Protein AF-A0A444L6F1-F1 (afdb_monomer)

Organism: Methanosuratincola subterraneus (NCBI:txid2593994)

Secondary structure (DSSP, 8-state):
--HHHHHHHHHTSTT-S------TT--HHHHHHHH--SEEEE-TT-HHHHHHHHHTT--SEEEEPPPPSS--HHHHHHHHHHTS-----------

InterPro domains:
  IPR004821 Cytidyltransferase-like domain [PF01467] (1-78)
  IPR014729 Rossmann-like alpha/beta/alpha sandwich fold [G3DSA:3.40.50.620] (1-81)

Foldseek 3Di:
DDQVVVQVVVCPDPVHVHGDRADPPRPVLVVCVVVVDQEAEDEQPCPVVVVVCVVSPPPHHYHYDYDDDDDDPVNVVVVVVVPDDDDDDDPDDDD

Solvent-accessible surface area (backbone atoms only — not comparable to full-atom values): 6286 Å² total; per-residue (Å²): 133,62,69,65,64,52,37,53,58,54,33,70,37,90,93,39,92,74,59,79,81,77,58,82,89,68,49,56,66,60,50,46,69,74,65,61,60,64,64,47,80,37,59,67,86,44,63,70,56,56,54,50,43,49,74,76,62,56,80,51,51,78,44,77,39,75,78,74,80,94,73,49,73,69,55,54,52,49,54,57,61,71,67,54,77,93,72,90,74,83,83,80,76,85,130

Sequence (95 aa):
MNEEHRRELVEALKPVDRAVLGGVDFDTKAILKSLMPDIVALGYDQEDLAEVLRREGFRGEIVKLGKYGDISSSKIRALLNSAKPANTAPEAQPK

Nearest PDB structures (foldseek):
  1n1d-assembly1_A  TM=8.399E-01  e=5.280E-02  Bacillus subtilis
  2b7l-assembly2_D  TM=8.0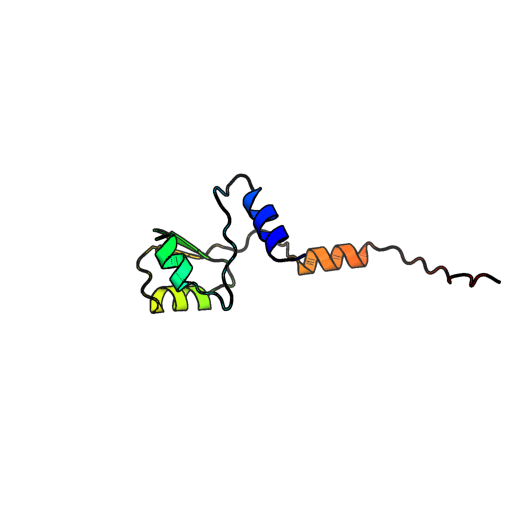88E-01  e=6.458E-02  Staphylococcus aureus
  5h93-assembly4_D  TM=5.656E-01  e=2.768E+00  Geobacter metallireducens GS-15
  6deo-assembly1_A  TM=2.961E-01  e=9.263E+00  Candida albicans SC5314

pLDDT: mean 84.92, std 13.33, range [49.12, 98.0]

Radius of gyration: 20.36 Å; Cα contacts (8 Å, |Δi|>4): 53; chains: 1; bounding box: 50×36×53 Å

Structure (mmCIF, N/CA/C/O backbone):
data_AF-A0A444L6F1-F1
#
_entry.id   AF-A0A444L6F1-F1
#
loop_
_atom_site.group_PDB
_atom_site.id
_atom_site.type_symbol
_atom_site.label_atom_id
_atom_site.label_alt_id
_atom_site.label_comp_id
_atom_site.label_asym_id
_atom_site.label_entity_id
_atom_site.label_seq_id
_atom_site.pdbx_PDB_ins_code
_atom_site.Cartn_x
_atom_site.Cartn_y
_atom_site.Cartn_z
_atom_site.occupancy
_atom_site.B_iso_or_equiv
_atom_site.auth_seq_id
_atom_site.auth_comp_id
_atom_site.auth_asym_id
_atom_site.auth_atom_id
_atom_site.pdbx_PDB_model_num
ATOM 1 N N . MET A 1 1 ? 8.993 7.863 -12.138 1.00 78.94 1 MET A N 1
ATOM 2 C CA . MET A 1 1 ? 7.524 7.873 -11.992 1.00 78.94 1 MET A CA 1
ATOM 3 C C . MET A 1 1 ? 7.221 8.548 -10.668 1.00 78.94 1 MET A C 1
ATOM 5 O O . MET A 1 1 ? 7.825 8.146 -9.682 1.00 78.94 1 MET A O 1
ATOM 9 N N . ASN A 1 2 ? 6.413 9.608 -10.662 1.00 91.06 2 ASN A N 1
ATOM 10 C CA . ASN A 1 2 ? 5.979 10.271 -9.427 1.00 91.06 2 ASN A CA 1
ATOM 11 C C . ASN A 1 2 ? 4.774 9.515 -8.827 1.00 91.06 2 ASN A C 1
ATOM 13 O O . ASN A 1 2 ? 4.322 8.516 -9.389 1.00 91.06 2 ASN A O 1
ATOM 17 N N . GLU A 1 3 ? 4.289 9.942 -7.666 1.00 91.88 3 GLU A N 1
ATOM 18 C CA . GLU A 1 3 ? 3.182 9.265 -6.977 1.00 91.88 3 GLU A CA 1
ATOM 19 C C . GLU A 1 3 ? 1.849 9.442 -7.698 1.00 91.88 3 GLU A C 1
ATOM 21 O O . GLU A 1 3 ? 1.076 8.492 -7.782 1.00 91.88 3 GLU A O 1
ATOM 26 N N . GLU A 1 4 ? 1.638 10.610 -8.301 1.00 92.88 4 GLU A N 1
ATOM 27 C CA . GLU A 1 4 ? 0.424 10.928 -9.048 1.00 92.88 4 GLU A CA 1
ATOM 28 C C . GLU A 1 4 ? 0.207 9.976 -10.229 1.00 92.88 4 GLU A C 1
ATOM 30 O O . GLU A 1 4 ? -0.822 9.314 -10.322 1.00 92.88 4 GLU A O 1
ATOM 35 N N . HIS A 1 5 ? 1.236 9.770 -11.058 1.00 95.31 5 HIS A N 1
ATOM 36 C CA . HIS A 1 5 ? 1.157 8.803 -12.153 1.00 95.31 5 HIS A CA 1
ATOM 37 C C . HIS A 1 5 ? 0.913 7.373 -11.641 1.00 95.31 5 HIS A C 1
ATOM 39 O O . HIS A 1 5 ? 0.349 6.550 -12.360 1.00 95.31 5 HIS A O 1
ATOM 45 N N . ARG A 1 6 ? 1.364 7.027 -10.419 1.00 94.25 6 ARG A N 1
ATOM 46 C CA . ARG A 1 6 ? 1.090 5.699 -9.830 1.00 94.25 6 ARG A CA 1
ATOM 47 C C . ARG A 1 6 ? -0.370 5.589 -9.423 1.00 94.25 6 ARG A C 1
ATOM 49 O O . ARG A 1 6 ? -0.966 4.549 -9.684 1.00 94.25 6 ARG A O 1
ATOM 56 N N . ARG A 1 7 ? -0.934 6.637 -8.817 1.00 95.31 7 ARG A N 1
ATOM 57 C CA . ARG A 1 7 ? -2.353 6.701 -8.451 1.00 95.31 7 ARG A CA 1
ATOM 58 C C . ARG A 1 7 ? -3.231 6.554 -9.687 1.00 95.31 7 ARG A C 1
ATOM 60 O O . ARG A 1 7 ? -4.089 5.682 -9.689 1.00 95.31 7 ARG A O 1
ATOM 67 N N . GLU A 1 8 ? -2.964 7.322 -10.742 1.00 96.44 8 GLU A N 1
ATOM 68 C CA . GLU A 1 8 ? -3.715 7.258 -12.006 1.00 96.44 8 GLU A CA 1
ATOM 69 C C . GLU A 1 8 ? -3.651 5.868 -12.653 1.00 96.44 8 GLU A C 1
ATOM 71 O O . GLU A 1 8 ? -4.671 5.331 -13.081 1.00 96.44 8 GLU A O 1
ATOM 76 N N . LEU A 1 9 ? -2.467 5.243 -12.674 1.00 97.00 9 LEU A N 1
ATOM 77 C CA . LEU A 1 9 ? -2.304 3.886 -13.200 1.00 97.00 9 LEU A CA 1
ATOM 78 C C . LEU A 1 9 ? -3.123 2.854 -12.411 1.00 97.00 9 LEU A C 1
ATOM 80 O O . LEU A 1 9 ? -3.709 1.958 -13.012 1.00 97.00 9 LEU A O 1
ATOM 84 N N . VAL A 1 10 ? -3.139 2.957 -11.079 1.00 96.19 10 VAL A N 1
ATOM 85 C CA . VAL A 1 10 ? -3.905 2.050 -10.209 1.00 96.19 10 VAL A CA 1
ATOM 86 C C . VAL A 1 10 ? -5.407 2.284 -10.361 1.00 96.19 10 VAL A C 1
ATOM 88 O O . VAL A 1 10 ? -6.159 1.319 -10.436 1.00 96.19 10 VAL A O 1
ATOM 91 N N . GLU A 1 11 ? -5.841 3.540 -10.447 1.00 97.75 11 GLU A N 1
ATOM 92 C CA . GLU A 1 11 ? -7.248 3.911 -10.630 1.00 97.75 11 GLU A CA 1
ATOM 93 C C . GLU A 1 11 ? -7.822 3.425 -11.964 1.00 97.75 11 GLU A C 1
ATOM 95 O O . GLU A 1 11 ? -8.989 3.063 -12.041 1.00 97.75 11 GLU A O 1
ATOM 100 N N . ALA A 1 12 ? -6.998 3.353 -13.011 1.00 98.00 12 ALA A N 1
ATOM 101 C CA . ALA A 1 12 ? -7.410 2.851 -14.320 1.00 98.00 12 ALA A CA 1
ATOM 102 C C . ALA A 1 12 ? -7.629 1.322 -14.370 1.00 98.00 12 ALA A C 1
ATOM 104 O O . ALA A 1 12 ? -8.075 0.792 -15.393 1.00 98.00 12 ALA A O 1
ATOM 105 N N . LEU A 1 13 ? -7.288 0.580 -13.311 1.00 97.81 13 LEU A N 1
ATOM 106 C CA . LEU A 1 13 ? -7.477 -0.867 -13.273 1.00 97.81 13 LEU A CA 1
ATOM 107 C C . LEU A 1 13 ? -8.964 -1.211 -13.124 1.00 97.81 13 LEU A C 1
ATOM 109 O O . LEU A 1 13 ? -9.637 -0.720 -12.228 1.00 97.81 13 LEU A O 1
ATOM 113 N N . LYS A 1 14 ? -9.455 -2.162 -13.933 1.00 98.00 14 LYS A N 1
ATOM 114 C CA . LYS A 1 14 ? -10.855 -2.631 -13.903 1.00 98.00 14 LYS A CA 1
ATOM 115 C C . LYS A 1 14 ? -11.443 -2.890 -12.496 1.00 98.00 14 LYS A C 1
ATOM 117 O O . LYS A 1 14 ? -12.607 -2.555 -12.313 1.00 98.00 14 LYS A O 1
ATOM 122 N N . PRO A 1 15 ? -10.742 -3.536 -11.539 1.00 96.81 15 PRO A N 1
ATOM 123 C CA . PRO A 1 15 ? -11.316 -3.816 -10.220 1.00 96.81 15 PRO A CA 1
ATOM 124 C C . PRO A 1 15 ? -11.289 -2.626 -9.245 1.00 96.81 15 PRO A C 1
ATOM 126 O O . PRO A 1 15 ? -11.671 -2.810 -8.095 1.00 96.81 15 PRO A O 1
ATOM 129 N N . VAL A 1 16 ? -10.780 -1.456 -9.641 1.00 97.25 16 VAL A N 1
ATOM 130 C CA . VAL A 1 16 ? -10.583 -0.312 -8.744 1.00 97.25 16 VAL A CA 1
ATOM 131 C C . VAL A 1 16 ? -11.648 0.745 -9.014 1.00 97.25 16 VAL A C 1
ATOM 133 O O . VAL A 1 16 ? -11.687 1.325 -10.092 1.00 97.25 16 VAL A O 1
ATOM 136 N N . ASP A 1 17 ? -12.488 1.030 -8.018 1.00 97.00 17 ASP A N 1
ATOM 137 C CA . ASP A 1 17 ? -13.483 2.111 -8.105 1.00 97.00 17 ASP A CA 1
ATOM 138 C C . ASP A 1 17 ? -12.872 3.499 -7.854 1.00 97.00 17 ASP A C 1
ATOM 140 O O . ASP A 1 17 ? -13.320 4.499 -8.411 1.00 97.00 17 ASP A O 1
ATOM 144 N N . ARG A 1 18 ? -11.868 3.574 -6.970 1.00 94.44 18 ARG A N 1
ATOM 145 C CA . ARG A 1 18 ? -11.175 4.817 -6.608 1.00 94.44 18 ARG A CA 1
ATOM 146 C C . ARG A 1 18 ? -9.780 4.527 -6.072 1.00 94.44 18 ARG A C 1
ATOM 148 O O . ARG A 1 18 ? -9.627 3.667 -5.202 1.00 94.44 18 ARG A O 1
ATOM 155 N N . ALA A 1 19 ? -8.788 5.305 -6.499 1.00 93.94 19 ALA A N 1
ATOM 156 C CA . ALA A 1 19 ? -7.460 5.303 -5.890 1.00 93.94 19 ALA A CA 1
ATOM 157 C C . ALA A 1 19 ? -7.204 6.627 -5.161 1.00 93.94 19 ALA A C 1
ATOM 159 O O . ALA A 1 19 ? -7.496 7.704 -5.671 1.00 93.94 19 ALA A O 1
ATOM 160 N N . VAL A 1 20 ? -6.642 6.557 -3.956 1.00 90.19 20 VAL A N 1
ATOM 161 C CA . VAL A 1 20 ? -6.362 7.737 -3.130 1.00 90.19 20 VAL A CA 1
ATOM 162 C C . VAL A 1 20 ? -4.862 7.808 -2.881 1.00 90.19 20 VAL A C 1
ATOM 164 O O . VAL A 1 20 ? -4.255 6.817 -2.474 1.00 90.19 20 VAL A O 1
ATOM 167 N N . LEU A 1 21 ? -4.257 8.970 -3.133 1.00 88.75 21 LEU A N 1
ATOM 168 C CA . LEU A 1 21 ? -2.880 9.227 -2.719 1.00 88.75 21 LEU A CA 1
ATOM 169 C C . LEU A 1 21 ? -2.805 9.241 -1.190 1.00 88.75 21 LEU A C 1
ATOM 171 O O . LEU A 1 21 ? -3.571 9.941 -0.530 1.00 88.75 21 LEU A O 1
ATOM 175 N N . GLY A 1 22 ? -1.875 8.468 -0.633 1.00 78.81 22 GLY A N 1
ATOM 176 C CA . GLY A 1 22 ? -1.551 8.560 0.788 1.00 78.81 22 GLY A CA 1
ATOM 177 C C . GLY A 1 22 ? -0.957 9.930 1.124 1.00 78.81 22 GLY A C 1
ATOM 178 O O . GLY A 1 22 ? -0.298 10.544 0.287 1.00 78.81 22 GLY A O 1
ATOM 179 N N . GLY A 1 23 ? -1.203 10.415 2.344 1.00 68.19 23 GLY A N 1
ATOM 180 C CA . GLY A 1 23 ? -0.543 11.616 2.862 1.00 68.19 23 GLY A CA 1
ATOM 181 C C . GLY A 1 23 ? 0.938 11.383 3.189 1.00 68.19 23 GLY A C 1
ATOM 182 O O . GLY A 1 23 ? 1.429 10.253 3.146 1.00 68.19 23 GLY A O 1
ATOM 183 N N . VAL A 1 24 ? 1.636 12.459 3.565 1.00 58.47 24 VAL A N 1
ATOM 184 C CA . VAL A 1 24 ? 3.000 12.390 4.122 1.00 58.47 24 VAL A CA 1
ATOM 185 C C . VAL A 1 24 ? 2.977 11.512 5.387 1.00 58.47 24 VAL A C 1
ATOM 187 O O . VAL A 1 24 ? 2.010 11.553 6.144 1.00 58.47 24 VAL A O 1
ATOM 190 N N . ASP A 1 25 ? 4.009 10.689 5.586 1.00 57.47 25 ASP A N 1
ATOM 191 C CA . ASP A 1 25 ? 4.193 9.810 6.757 1.00 57.47 25 ASP A CA 1
ATOM 192 C C . ASP A 1 25 ? 3.163 8.685 6.961 1.00 57.47 25 ASP A C 1
ATOM 194 O O . ASP A 1 25 ? 2.992 8.211 8.083 1.00 57.47 25 ASP A O 1
ATOM 198 N N . PHE A 1 26 ? 2.512 8.192 5.896 1.00 62.16 26 PHE A N 1
ATOM 199 C CA . PHE A 1 26 ? 1.579 7.057 6.002 1.00 62.16 26 PHE A CA 1
ATOM 200 C C . PHE A 1 26 ? 0.527 7.292 7.100 1.00 62.16 26 PHE A C 1
ATOM 202 O O . PHE A 1 26 ? 0.364 6.461 8.000 1.00 62.16 26 PHE A O 1
ATOM 209 N N . ASP A 1 27 ? -0.201 8.418 7.036 1.00 73.25 27 ASP A N 1
ATOM 210 C CA . ASP A 1 27 ? -1.308 8.700 7.963 1.00 73.25 27 ASP A CA 1
ATOM 211 C C . ASP A 1 27 ? -2.492 7.750 7.714 1.00 73.25 27 ASP A C 1
ATOM 213 O O . ASP A 1 27 ? -3.550 8.063 7.161 1.00 73.25 27 ASP A O 1
ATOM 217 N N . THR A 1 28 ? -2.264 6.515 8.132 1.00 74.81 28 THR A N 1
ATOM 218 C CA . THR A 1 28 ? -3.148 5.373 7.998 1.00 74.81 28 THR A CA 1
ATOM 219 C C . THR A 1 28 ? -4.411 5.637 8.812 1.00 74.81 28 THR A C 1
ATOM 221 O O . THR A 1 28 ? -5.505 5.244 8.419 1.00 74.81 28 THR A O 1
ATOM 224 N N . LYS A 1 29 ? -4.285 6.396 9.907 1.00 78.19 29 LYS A N 1
ATOM 225 C CA . LYS A 1 29 ? -5.391 6.816 10.762 1.00 78.19 29 LYS A CA 1
ATOM 226 C C . LYS A 1 29 ? -6.335 7.777 10.041 1.00 78.19 29 LYS A C 1
ATOM 228 O O . LYS A 1 29 ? -7.550 7.605 10.150 1.00 78.19 29 LYS A O 1
ATOM 233 N N . ALA A 1 30 ? -5.816 8.763 9.309 1.00 82.31 30 ALA A N 1
ATOM 234 C CA . ALA A 1 30 ? -6.643 9.661 8.505 1.00 82.31 30 ALA A CA 1
ATOM 235 C C . ALA A 1 30 ? -7.416 8.896 7.424 1.00 82.31 30 ALA A C 1
ATOM 237 O O . ALA A 1 30 ? -8.623 9.100 7.277 1.00 82.31 30 ALA A O 1
ATOM 238 N N . ILE A 1 31 ? -6.758 7.956 6.737 1.00 83.69 31 ILE A N 1
ATOM 239 C CA . ILE A 1 31 ? -7.400 7.111 5.719 1.00 83.69 31 ILE A CA 1
ATOM 240 C C . ILE A 1 31 ? -8.488 6.234 6.347 1.00 83.69 31 ILE A C 1
ATOM 242 O O . ILE A 1 31 ? -9.619 6.224 5.863 1.00 83.69 31 ILE A O 1
ATOM 246 N N . LEU A 1 32 ? -8.189 5.550 7.456 1.00 84.38 32 LEU A N 1
ATOM 247 C CA . LEU A 1 32 ? -9.160 4.716 8.166 1.00 84.38 32 LEU A CA 1
ATOM 248 C C . LEU A 1 32 ? -10.386 5.510 8.623 1.00 84.38 32 LEU A C 1
ATOM 250 O O . LEU A 1 32 ? -11.506 5.030 8.485 1.00 84.38 32 LEU A O 1
ATOM 254 N N 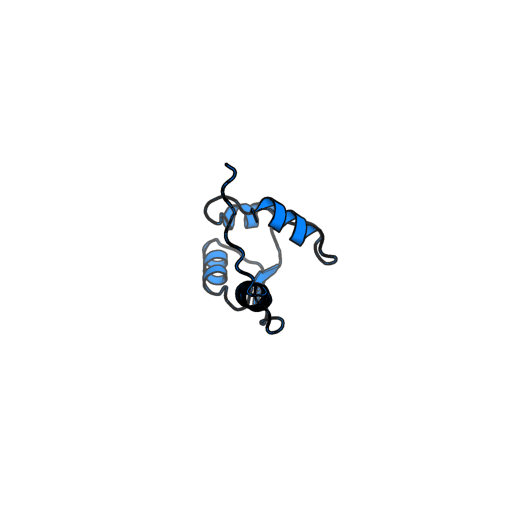. LYS A 1 33 ? -10.198 6.728 9.144 1.00 84.31 33 LYS A N 1
ATOM 255 C CA . LYS A 1 33 ? -11.311 7.591 9.565 1.00 84.31 33 LYS A CA 1
ATOM 256 C C . LYS A 1 33 ? -12.120 8.124 8.390 1.00 84.31 33 LYS A C 1
ATOM 258 O O . LYS A 1 33 ? -13.333 8.235 8.500 1.00 84.31 33 LYS A O 1
ATOM 263 N N . SER A 1 34 ? -11.455 8.490 7.297 1.00 86.12 34 SER A N 1
ATOM 264 C CA . SER A 1 34 ? -12.127 9.076 6.139 1.00 86.12 34 SER A CA 1
ATOM 265 C C . SER A 1 34 ? -12.890 8.040 5.322 1.00 86.12 34 SER A C 1
ATOM 267 O O . SER A 1 34 ? -13.925 8.374 4.753 1.00 86.12 34 SER A O 1
ATOM 269 N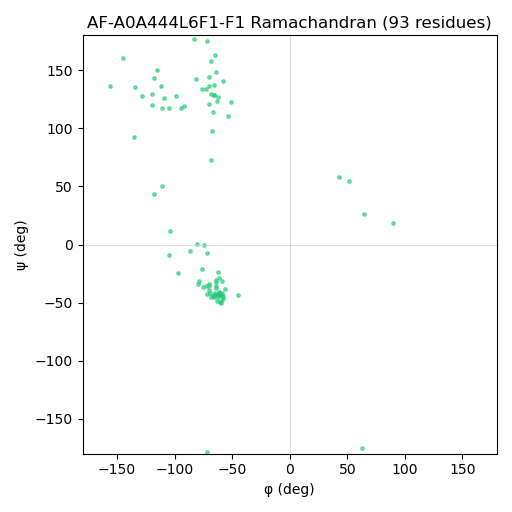 N . LEU A 1 35 ? -12.355 6.824 5.204 1.00 87.06 35 LEU A N 1
ATOM 270 C CA . LEU A 1 35 ? -12.933 5.769 4.375 1.00 87.06 35 LEU A CA 1
ATOM 271 C C . LEU A 1 35 ? -13.790 4.789 5.170 1.00 87.06 35 LEU A C 1
ATOM 273 O O . LEU A 1 35 ? -14.666 4.174 4.576 1.00 87.06 35 LEU A O 1
ATOM 277 N N . MET A 1 36 ? -13.537 4.655 6.477 1.00 89.88 36 MET A N 1
ATOM 278 C CA . MET A 1 36 ? -14.203 3.709 7.381 1.00 89.88 36 MET A CA 1
ATOM 279 C C . MET A 1 36 ? -14.383 2.318 6.752 1.00 89.88 36 MET A C 1
ATOM 281 O O . MET A 1 36 ? -15.514 1.861 6.605 1.00 89.88 36 MET A O 1
ATOM 285 N N . PRO A 1 37 ? -13.293 1.651 6.332 1.00 92.38 37 PRO A N 1
ATOM 286 C CA . PRO A 1 37 ? -13.414 0.378 5.639 1.00 92.38 37 PRO A CA 1
ATOM 287 C C . PRO A 1 37 ? -13.883 -0.733 6.585 1.00 92.38 37 PRO A C 1
ATOM 289 O O . PRO A 1 37 ? -13.448 -0.804 7.733 1.00 92.38 37 PRO A O 1
ATOM 292 N N . ASP A 1 38 ? -14.696 -1.656 6.079 1.00 94.88 38 ASP A N 1
ATOM 293 C CA . ASP A 1 38 ? -15.054 -2.881 6.805 1.00 94.88 38 ASP A CA 1
ATOM 294 C C . ASP A 1 38 ? -13.938 -3.938 6.732 1.00 94.88 38 ASP A C 1
ATOM 296 O O . ASP A 1 38 ? -13.733 -4.713 7.670 1.00 94.88 38 ASP A O 1
ATOM 300 N N . ILE A 1 39 ? -13.190 -3.946 5.622 1.00 95.81 39 ILE A N 1
ATOM 301 C CA . ILE A 1 39 ? -12.133 -4.915 5.317 1.00 95.81 39 ILE A CA 1
ATOM 302 C C . ILE A 1 39 ? -10.900 -4.175 4.788 1.00 95.81 39 ILE A C 1
ATOM 304 O O . ILE A 1 39 ? -11.008 -3.304 3.924 1.00 95.81 39 ILE A O 1
ATOM 308 N N . VAL A 1 40 ? -9.717 -4.555 5.268 1.00 93.94 40 VAL A N 1
ATOM 309 C CA . VAL A 1 40 ? -8.420 -4.107 4.747 1.00 93.94 40 VAL A CA 1
ATOM 310 C C . VAL A 1 40 ? -7.627 -5.317 4.266 1.00 93.94 40 VAL A C 1
ATOM 312 O O . VAL A 1 40 ? -7.309 -6.213 5.046 1.00 93.94 40 VAL A O 1
ATOM 315 N N . ALA A 1 41 ? -7.283 -5.335 2.980 1.00 94.69 41 ALA A N 1
ATOM 316 C CA . ALA A 1 41 ? -6.438 -6.366 2.388 1.00 94.69 41 ALA A CA 1
ATOM 317 C C . ALA A 1 41 ? -4.989 -5.869 2.262 1.00 94.69 41 ALA A C 1
ATOM 319 O O . ALA A 1 41 ? -4.748 -4.800 1.704 1.00 94.69 41 ALA A O 1
ATOM 320 N N . LEU A 1 42 ? -4.030 -6.642 2.769 1.00 93.38 42 LEU A N 1
ATOM 321 C CA . LEU A 1 42 ? -2.608 -6.291 2.804 1.00 93.38 42 LEU A CA 1
ATOM 322 C C . LEU A 1 42 ? -1.769 -7.230 1.938 1.00 93.38 42 LEU A C 1
ATOM 324 O O . LEU A 1 42 ? -2.094 -8.408 1.784 1.00 93.38 42 LEU A O 1
ATOM 328 N N . GLY A 1 43 ? -0.665 -6.710 1.401 1.00 90.81 43 GLY A N 1
ATOM 329 C CA . GLY A 1 43 ? 0.319 -7.503 0.669 1.00 90.81 43 GLY A CA 1
ATOM 330 C C . GLY A 1 43 ? 1.023 -8.547 1.544 1.00 90.81 43 GLY A C 1
ATOM 331 O O . GLY A 1 43 ? 1.029 -8.473 2.775 1.00 90.81 43 GLY A O 1
ATOM 332 N N . TYR A 1 44 ? 1.657 -9.528 0.899 1.00 87.25 44 TYR A N 1
ATOM 333 C CA . TYR A 1 44 ? 2.333 -10.637 1.584 1.00 87.25 44 TYR A CA 1
ATOM 334 C C . TYR A 1 44 ? 3.507 -10.185 2.475 1.00 87.25 44 TYR A C 1
ATOM 336 O O . TYR A 1 44 ? 3.872 -10.895 3.412 1.00 87.25 44 TYR A O 1
ATOM 344 N N . ASP A 1 45 ? 4.083 -9.018 2.188 1.00 86.88 45 ASP A N 1
ATOM 345 C CA . ASP A 1 45 ? 5.250 -8.411 2.831 1.00 86.88 45 ASP A CA 1
ATOM 346 C C . ASP A 1 45 ? 4.901 -7.256 3.789 1.00 86.88 45 ASP A C 1
ATOM 348 O O . ASP A 1 45 ? 5.792 -6.547 4.244 1.00 86.88 45 ASP A O 1
ATOM 352 N N . GLN A 1 46 ? 3.621 -7.067 4.125 1.00 85.69 46 GLN A N 1
ATOM 353 C CA . GLN A 1 46 ? 3.141 -5.932 4.927 1.00 85.69 46 GLN A CA 1
ATOM 354 C C . GLN A 1 46 ? 2.651 -6.340 6.328 1.00 85.69 46 GLN A C 1
ATOM 356 O O . GLN A 1 46 ? 1.542 -5.989 6.732 1.00 85.69 46 GLN A O 1
ATOM 361 N N . GLU A 1 47 ? 3.453 -7.101 7.078 1.00 80.25 47 GLU A N 1
ATOM 362 C CA . GLU A 1 47 ? 3.070 -7.569 8.426 1.00 80.25 47 GLU A CA 1
ATOM 363 C C . GLU A 1 47 ? 2.984 -6.431 9.448 1.00 80.25 47 GLU A C 1
ATOM 365 O O . GLU A 1 47 ? 1.971 -6.307 10.137 1.00 80.25 47 GLU A O 1
ATOM 370 N N . ASP A 1 48 ? 3.974 -5.536 9.466 1.00 86.75 48 ASP A N 1
ATOM 371 C CA . ASP A 1 48 ? 4.035 -4.415 10.416 1.00 86.75 48 ASP A CA 1
ATOM 372 C C . ASP A 1 48 ? 2.809 -3.491 10.311 1.00 86.75 48 ASP A C 1
ATOM 374 O O . ASP A 1 48 ? 2.333 -2.928 11.299 1.00 86.75 48 ASP A O 1
ATOM 378 N N . LEU A 1 49 ? 2.240 -3.361 9.107 1.00 86.75 49 LEU A N 1
ATOM 379 C CA . LEU A 1 49 ? 1.076 -2.513 8.875 1.00 86.75 49 LEU A CA 1
ATOM 380 C C . LEU A 1 49 ? -0.192 -3.089 9.519 1.00 86.75 49 LEU A C 1
ATOM 382 O O . LEU A 1 49 ? -1.022 -2.327 10.014 1.00 86.75 49 LEU A O 1
ATOM 386 N N . ALA A 1 50 ? -0.335 -4.417 9.571 1.00 87.75 50 ALA A N 1
ATOM 387 C CA . ALA A 1 50 ? -1.463 -5.051 10.250 1.00 87.75 50 ALA A CA 1
ATOM 388 C C . ALA A 1 50 ? -1.469 -4.704 11.746 1.00 87.75 50 ALA A C 1
ATOM 390 O O . ALA A 1 50 ? -2.517 -4.372 12.306 1.00 87.75 50 ALA A O 1
ATOM 391 N N . GLU A 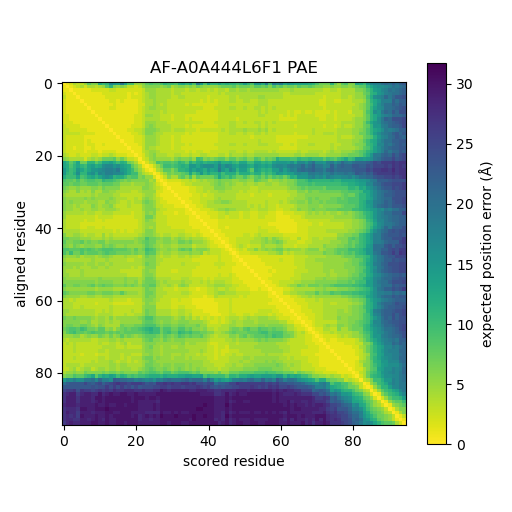1 51 ? -0.298 -4.726 12.385 1.00 89.06 51 GLU A N 1
ATOM 392 C CA . GLU A 1 51 ? -0.151 -4.359 13.793 1.00 89.06 51 GLU A CA 1
ATOM 393 C C . GLU A 1 51 ? -0.452 -2.879 14.030 1.00 89.06 51 GLU A C 1
ATOM 395 O O . GLU A 1 51 ? -1.178 -2.540 14.968 1.00 89.06 51 GLU A O 1
ATOM 400 N N . VAL A 1 52 ? 0.040 -1.994 13.157 1.00 88.81 52 VAL A N 1
ATOM 401 C CA . VAL A 1 52 ? -0.246 -0.552 13.222 1.00 88.81 52 VAL A CA 1
ATOM 402 C C . VAL A 1 52 ? -1.748 -0.287 13.124 1.00 88.81 52 VAL A C 1
ATOM 404 O O . VAL A 1 52 ? -2.294 0.418 13.970 1.00 88.81 52 VAL A O 1
ATOM 407 N N . LEU A 1 53 ? -2.445 -0.904 12.163 1.00 89.31 53 LEU A N 1
ATOM 408 C CA . LEU A 1 53 ? -3.897 -0.760 12.005 1.00 89.31 53 LEU A CA 1
ATOM 409 C C . LEU A 1 53 ? -4.649 -1.176 13.277 1.00 89.31 53 LEU A C 1
ATOM 411 O O . LEU A 1 53 ? -5.546 -0.466 13.736 1.00 89.31 53 LEU A O 1
ATOM 415 N N . ARG A 1 54 ? -4.259 -2.303 13.886 1.00 89.00 54 ARG A N 1
ATOM 416 C CA . ARG A 1 54 ? -4.854 -2.782 15.143 1.00 89.00 54 ARG A CA 1
ATOM 417 C C . ARG A 1 54 ? -4.581 -1.826 16.304 1.00 89.00 54 ARG A C 1
ATOM 419 O O . ARG A 1 54 ? -5.504 -1.523 17.057 1.00 89.00 54 ARG A O 1
ATOM 426 N N . ARG A 1 55 ? -3.350 -1.320 16.433 1.00 89.38 55 ARG A N 1
ATOM 427 C CA . ARG A 1 55 ? -2.963 -0.348 17.474 1.00 89.38 55 ARG A CA 1
ATOM 428 C C . ARG A 1 55 ? -3.696 0.985 17.334 1.00 89.38 55 ARG A C 1
ATOM 430 O O . ARG A 1 55 ? -4.078 1.567 18.344 1.00 89.38 55 ARG A O 1
ATOM 437 N N . GLU A 1 56 ? -3.952 1.428 16.107 1.00 85.62 56 GLU A N 1
ATOM 438 C CA . GLU A 1 56 ? -4.750 2.626 15.806 1.00 85.62 56 GLU A CA 1
ATOM 439 C C . GLU A 1 56 ? -6.263 2.421 16.016 1.00 85.62 56 GLU A C 1
ATO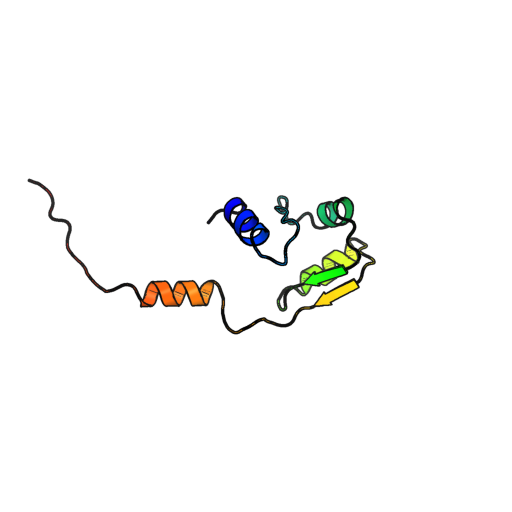M 441 O O . GLU A 1 56 ? -7.052 3.356 15.857 1.00 85.62 56 GLU A O 1
ATOM 446 N N . GLY A 1 57 ? -6.679 1.219 16.429 1.00 86.50 57 GLY A N 1
ATOM 447 C CA . GLY A 1 57 ? -8.053 0.909 16.810 1.00 86.50 57 GLY A CA 1
ATOM 448 C C . GLY A 1 57 ? -8.937 0.437 15.659 1.00 86.50 57 GLY A C 1
ATOM 449 O O . GLY A 1 57 ? -10.161 0.474 15.798 1.00 86.50 57 GLY A O 1
ATOM 450 N N . PHE A 1 58 ? -8.359 -0.015 14.540 1.00 90.75 58 PHE A N 1
ATOM 451 C CA . PHE A 1 58 ? -9.124 -0.626 13.457 1.00 90.75 58 PHE A CA 1
ATOM 452 C C . PHE A 1 58 ? -9.801 -1.920 13.929 1.00 90.75 58 PHE A C 1
ATOM 454 O O . PHE A 1 58 ? -9.148 -2.844 14.423 1.00 90.75 58 PHE A O 1
ATOM 461 N N . ARG A 1 59 ? -11.128 -1.981 13.781 1.00 90.06 59 ARG A N 1
ATOM 462 C CA . ARG A 1 59 ? -11.953 -3.115 14.233 1.00 90.06 59 ARG A CA 1
ATOM 463 C C . ARG A 1 59 ? -12.437 -4.018 13.103 1.00 90.06 59 ARG A C 1
ATOM 465 O O . ARG A 1 59 ? -13.001 -5.064 13.404 1.00 90.06 59 ARG A O 1
ATOM 472 N N . GLY A 1 60 ? -12.232 -3.617 11.850 1.00 92.12 60 GLY A N 1
ATOM 473 C CA . GLY A 1 60 ? -12.624 -4.405 10.688 1.00 92.12 60 GLY A CA 1
ATOM 474 C C . GLY A 1 60 ? -11.753 -5.644 10.484 1.00 92.12 60 GLY A C 1
ATOM 475 O O . GLY A 1 60 ? -10.829 -5.940 11.255 1.00 92.12 60 GLY A O 1
ATOM 476 N N . GLU A 1 61 ? -12.058 -6.377 9.422 1.00 95.81 61 GLU A N 1
ATOM 477 C CA . GLU A 1 61 ? -11.299 -7.558 9.030 1.00 95.81 61 GLU A CA 1
ATOM 478 C C . GLU A 1 61 ? -9.986 -7.142 8.359 1.00 95.81 61 GLU A C 1
ATOM 480 O O . GLU A 1 61 ? -9.961 -6.263 7.500 1.00 95.81 61 GLU A O 1
ATOM 485 N N . ILE A 1 62 ? -8.878 -7.774 8.752 1.00 94.25 62 ILE A N 1
ATOM 486 C CA . ILE A 1 62 ? -7.589 -7.605 8.077 1.00 94.25 62 ILE A CA 1
A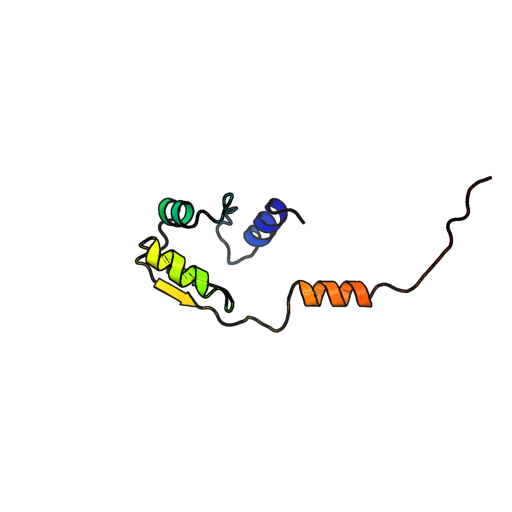TOM 487 C C . ILE A 1 62 ? -7.266 -8.922 7.384 1.00 94.25 62 ILE A C 1
ATOM 489 O O . ILE A 1 62 ? -7.088 -9.940 8.054 1.00 94.25 62 ILE A O 1
ATOM 493 N N . VAL A 1 63 ? -7.176 -8.891 6.057 1.00 95.25 63 VAL A N 1
ATOM 494 C CA . VAL A 1 63 ? -6.898 -10.060 5.218 1.00 95.25 63 VAL A CA 1
ATOM 495 C C . VAL A 1 63 ? -5.495 -9.936 4.642 1.00 95.25 63 VAL A C 1
ATOM 497 O O . VAL A 1 63 ? -5.163 -8.942 3.999 1.00 95.25 63 VAL A O 1
ATOM 500 N N . LYS A 1 64 ? -4.661 -10.958 4.832 1.00 93.56 64 LYS A N 1
ATOM 501 C CA . LYS A 1 64 ? -3.335 -11.010 4.212 1.00 93.56 64 LYS A CA 1
ATOM 502 C C . LYS A 1 64 ? -3.420 -11.740 2.877 1.00 93.56 64 LYS A C 1
ATOM 504 O O . LYS A 1 64 ? -3.789 -12.912 2.826 1.00 93.56 64 LYS A O 1
ATOM 509 N N . LEU A 1 65 ? -3.080 -11.049 1.797 1.00 93.69 65 LEU A N 1
ATOM 510 C CA . LEU A 1 65 ? -3.069 -11.621 0.460 1.00 93.69 65 LEU A CA 1
ATOM 511 C C . LEU A 1 65 ? -1.773 -12.400 0.220 1.00 93.69 65 LEU A C 1
ATOM 513 O O . LEU A 1 65 ? -0.685 -12.000 0.640 1.00 93.69 65 LEU A O 1
ATOM 517 N N . GLY A 1 66 ? -1.892 -13.517 -0.496 1.00 92.25 66 GLY A N 1
ATOM 518 C CA . GLY A 1 66 ? -0.739 -14.254 -1.000 1.00 92.25 66 GLY A CA 1
ATOM 519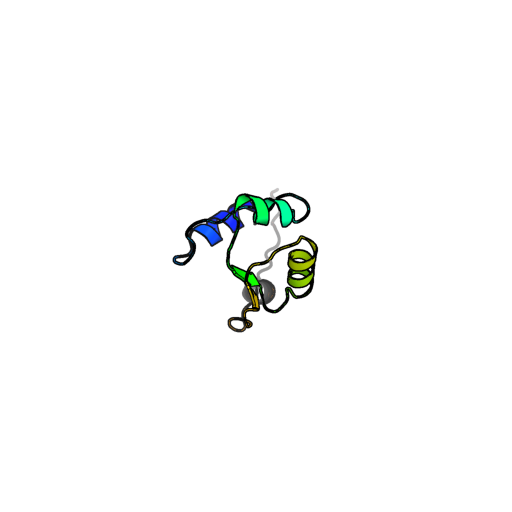 C C . GLY A 1 66 ? -0.003 -13.474 -2.091 1.00 92.25 66 GLY A C 1
ATOM 520 O O . GLY A 1 66 ? -0.569 -12.604 -2.756 1.00 92.25 66 GLY A O 1
ATOM 521 N N . LYS A 1 67 ? 1.272 -13.806 -2.312 1.00 91.38 67 LYS A N 1
ATOM 522 C CA . LYS A 1 67 ? 2.042 -13.240 -3.424 1.00 91.38 67 LYS A CA 1
ATOM 523 C C . LYS A 1 67 ? 1.398 -13.636 -4.757 1.00 91.38 67 LYS A C 1
ATOM 525 O O . LYS A 1 67 ? 1.196 -14.820 -5.021 1.00 91.38 67 LYS A O 1
ATOM 530 N N . TYR A 1 68 ? 1.120 -12.650 -5.607 1.00 88.50 68 TYR A N 1
ATOM 531 C CA . TYR A 1 68 ? 0.577 -12.883 -6.943 1.00 88.50 68 TYR A CA 1
ATOM 532 C C . TYR A 1 68 ? 1.691 -12.944 -7.992 1.00 88.50 68 TYR A C 1
ATOM 534 O O . TYR A 1 68 ? 2.392 -11.960 -8.232 1.00 88.50 68 TYR A O 1
ATOM 542 N N . GLY A 1 69 ? 1.829 -14.103 -8.640 1.00 89.38 69 GLY A N 1
ATOM 543 C CA . GLY A 1 69 ? 2.834 -14.335 -9.676 1.00 89.38 69 GLY A CA 1
ATOM 544 C C . GLY A 1 69 ? 4.280 -14.221 -9.178 1.00 89.38 69 GLY A C 1
ATOM 545 O O . GLY A 1 69 ? 4.559 -14.039 -7.991 1.00 89.38 69 GLY A O 1
ATOM 546 N N . ASP A 1 70 ? 5.229 -14.331 -10.109 1.00 89.31 70 ASP A N 1
ATOM 547 C CA . ASP A 1 70 ? 6.659 -14.176 -9.816 1.00 89.31 70 ASP A CA 1
ATOM 548 C C . ASP A 1 70 ? 7.304 -13.001 -10.568 1.00 89.31 70 ASP A C 1
ATOM 550 O O . ASP A 1 70 ? 8.416 -13.079 -11.097 1.00 89.31 70 ASP A O 1
ATOM 554 N N . ILE A 1 71 ? 6.592 -11.876 -10.593 1.00 89.75 71 ILE A N 1
ATOM 555 C CA . ILE A 1 71 ? 7.035 -10.625 -11.206 1.00 89.75 71 ILE A CA 1
ATOM 556 C C . ILE A 1 71 ? 7.139 -9.521 -10.151 1.00 89.75 71 ILE A C 1
ATOM 558 O O . ILE A 1 71 ? 6.359 -9.463 -9.206 1.00 89.75 71 ILE A O 1
ATOM 562 N N . SER A 1 72 ? 8.139 -8.652 -10.288 1.00 91.25 72 SER A N 1
ATOM 563 C CA . SER A 1 72 ? 8.325 -7.480 -9.430 1.00 91.25 72 SER A CA 1
ATOM 564 C C . SER A 1 72 ? 8.896 -6.322 -10.236 1.00 91.25 72 SER A C 1
ATOM 566 O O . SER A 1 72 ? 9.519 -6.534 -11.280 1.00 91.25 72 SER A O 1
ATOM 568 N N . SER A 1 73 ? 8.756 -5.096 -9.730 1.00 91.31 73 SER A N 1
ATOM 569 C CA . SER A 1 73 ? 9.342 -3.905 -10.359 1.00 91.31 73 SER A CA 1
ATOM 570 C C . SER A 1 73 ? 10.855 -4.045 -10.552 1.00 91.31 73 SER A C 1
ATOM 572 O O . SER A 1 73 ? 11.388 -3.666 -11.594 1.00 91.31 73 SER A O 1
ATOM 574 N N . SER A 1 74 ? 11.552 -4.659 -9.589 1.00 92.31 74 SER A N 1
ATOM 575 C CA . SER A 1 74 ? 12.991 -4.933 -9.682 1.00 92.31 74 SER A CA 1
ATOM 576 C C . SER A 1 74 ? 13.323 -5.914 -10.808 1.00 92.31 74 SER A C 1
ATOM 578 O O . SER A 1 74 ? 14.275 -5.673 -11.551 1.00 92.31 74 SER A O 1
ATOM 580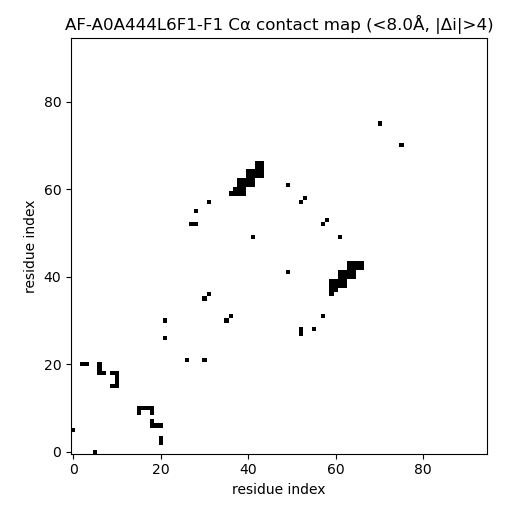 N N . LYS A 1 75 ? 12.525 -6.979 -10.982 1.00 93.94 75 LYS A N 1
ATOM 581 C CA . LYS A 1 75 ? 12.687 -7.937 -12.087 1.00 93.94 75 LYS A CA 1
ATOM 582 C C . LYS A 1 75 ? 12.414 -7.286 -13.442 1.00 93.94 75 LYS A C 1
ATOM 584 O O . LYS A 1 75 ? 13.219 -7.441 -14.353 1.00 93.94 75 LYS A O 1
ATOM 589 N N . ILE A 1 76 ? 11.341 -6.500 -13.558 1.00 93.75 76 ILE A N 1
ATOM 590 C CA . ILE A 1 76 ? 11.022 -5.748 -14.784 1.00 93.75 76 ILE A CA 1
ATOM 591 C C . ILE A 1 76 ? 12.180 -4.808 -15.141 1.00 93.75 76 ILE A C 1
ATOM 593 O O . ILE A 1 76 ? 12.640 -4.793 -16.280 1.00 93.75 76 ILE A O 1
ATOM 597 N N . ARG A 1 77 ? 12.716 -4.072 -14.160 1.00 94.12 77 ARG A N 1
ATOM 598 C CA . ARG A 1 77 ? 13.862 -3.179 -14.374 1.00 94.12 77 ARG A CA 1
ATOM 599 C C . ARG A 1 77 ? 15.112 -3.936 -14.828 1.00 94.12 77 ARG A C 1
ATOM 601 O O . ARG A 1 77 ? 15.818 -3.453 -15.707 1.00 94.12 77 ARG A O 1
ATOM 608 N N . ALA A 1 78 ? 15.384 -5.108 -14.251 1.00 94.62 78 ALA A N 1
ATOM 609 C CA . ALA A 1 78 ? 16.510 -5.946 -14.658 1.00 94.62 78 ALA A CA 1
ATOM 610 C C . ALA A 1 78 ? 16.376 -6.413 -16.116 1.00 94.62 78 ALA A C 1
ATOM 612 O O . ALA A 1 78 ? 17.329 -6.267 -16.877 1.00 94.62 78 ALA A O 1
ATOM 613 N N . LEU A 1 79 ? 15.187 -6.875 -16.519 1.00 93.94 79 LEU A N 1
ATOM 614 C CA . LEU A 1 79 ? 14.899 -7.299 -17.894 1.00 93.94 79 LEU A CA 1
ATOM 615 C C . LEU A 1 79 ? 15.075 -6.158 -18.90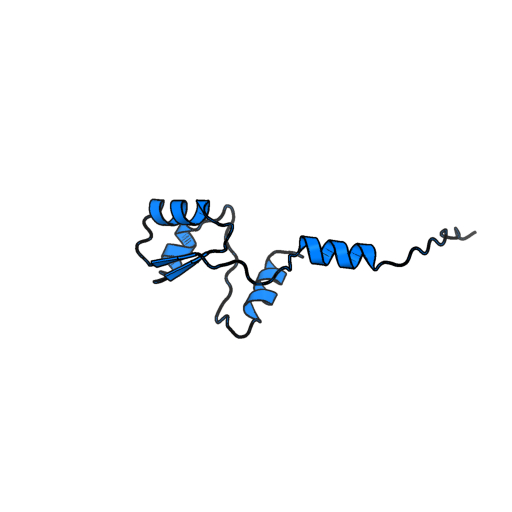6 1.00 93.94 79 LEU A C 1
ATOM 617 O O . LEU A 1 79 ? 15.685 -6.345 -19.956 1.00 93.94 79 LEU A O 1
ATOM 621 N N . LEU A 1 80 ? 14.587 -4.958 -18.578 1.00 93.31 80 LEU A N 1
ATOM 622 C CA . LEU A 1 80 ? 14.758 -3.778 -19.432 1.00 93.31 80 LEU A CA 1
ATOM 623 C C . LEU A 1 80 ? 16.232 -3.383 -19.582 1.00 93.31 80 LEU A C 1
ATOM 625 O O . LEU A 1 80 ? 16.658 -2.974 -20.660 1.00 93.31 80 LEU A O 1
ATOM 629 N N . ASN A 1 81 ? 17.022 -3.521 -18.515 1.00 93.94 81 ASN A N 1
ATOM 630 C CA . ASN A 1 81 ? 18.449 -3.217 -18.552 1.00 93.94 81 ASN A CA 1
ATOM 631 C C . ASN A 1 81 ? 19.250 -4.270 -19.329 1.00 93.94 81 ASN A C 1
ATOM 633 O O . ASN A 1 81 ? 20.192 -3.900 -20.023 1.00 93.94 81 ASN A O 1
ATOM 637 N N . SER A 1 82 ? 18.876 -5.552 -19.253 1.00 88.62 82 SER A N 1
ATOM 638 C CA . SER A 1 82 ? 19.535 -6.630 -20.003 1.00 88.62 82 SER A CA 1
ATOM 639 C C . SER A 1 82 ? 19.158 -6.661 -21.486 1.00 88.62 82 SER A C 1
ATOM 641 O O . SER A 1 82 ? 19.891 -7.232 -22.284 1.00 88.62 82 SER A O 1
ATOM 643 N N . ALA A 1 83 ? 18.024 -6.061 -21.863 1.00 78.50 83 ALA A N 1
ATOM 644 C CA . ALA A 1 83 ? 17.560 -5.970 -23.247 1.00 78.50 83 ALA A CA 1
ATOM 645 C C . ALA A 1 83 ? 18.118 -4.754 -24.016 1.00 78.50 83 ALA A C 1
ATOM 647 O O . ALA A 1 83 ? 17.871 -4.633 -25.217 1.00 78.50 83 ALA A O 1
ATOM 648 N N . LYS A 1 84 ? 18.864 -3.845 -23.365 1.00 62.97 84 LYS A N 1
ATOM 649 C CA . LYS A 1 84 ? 19.539 -2.741 -24.065 1.00 62.97 84 LYS A CA 1
ATOM 650 C C . LYS A 1 84 ? 20.703 -3.292 -24.905 1.00 62.97 84 LYS A C 1
ATOM 652 O O . LYS A 1 84 ? 21.615 -3.880 -24.325 1.00 62.97 84 LYS A O 1
ATOM 657 N N . PRO A 1 85 ? 20.731 -3.089 -26.237 1.00 59.78 85 PRO A N 1
ATOM 658 C CA . PRO A 1 85 ? 21.890 -3.464 -27.034 1.00 59.78 85 PRO A CA 1
ATOM 659 C C . PRO A 1 85 ? 23.094 -2.598 -26.645 1.00 59.78 85 PRO A C 1
ATOM 661 O O . PRO A 1 85 ? 22.978 -1.381 -26.484 1.00 59.78 85 PRO A O 1
ATOM 664 N N . ALA A 1 86 ? 24.262 -3.228 -26.518 1.00 58.69 86 ALA A N 1
ATOM 665 C CA . ALA A 1 86 ? 25.536 -2.530 -26.448 1.00 58.69 86 ALA A CA 1
ATOM 666 C C . ALA A 1 86 ? 25.799 -1.874 -27.810 1.00 58.69 86 ALA A C 1
ATOM 668 O O . ALA A 1 86 ? 26.256 -2.536 -28.736 1.00 58.69 86 ALA A O 1
ATOM 669 N N . ASN A 1 87 ? 25.492 -0.586 -27.954 1.00 54.78 87 ASN A N 1
ATOM 670 C CA . ASN A 1 87 ? 26.104 0.202 -29.013 1.00 54.78 87 ASN A CA 1
ATOM 671 C C . ASN A 1 87 ? 26.563 1.553 -28.467 1.00 54.78 87 ASN A C 1
ATOM 673 O O . ASN A 1 87 ? 25.823 2.530 -28.386 1.00 54.78 87 ASN A O 1
ATOM 677 N N . THR A 1 88 ? 27.825 1.542 -28.054 1.00 58.38 88 THR A N 1
ATOM 678 C CA . THR A 1 88 ? 28.758 2.661 -28.099 1.00 58.38 88 THR A CA 1
ATOM 679 C C . THR A 1 88 ? 28.793 3.273 -29.499 1.00 58.38 88 THR A C 1
ATOM 681 O O . THR A 1 88 ? 29.169 2.599 -30.453 1.00 58.38 88 THR A O 1
ATOM 684 N N . ALA A 1 89 ? 28.509 4.566 -29.606 1.00 54.53 89 ALA A N 1
ATOM 685 C CA . ALA A 1 89 ? 29.092 5.417 -30.636 1.00 54.53 89 ALA A CA 1
ATOM 686 C C . ALA A 1 89 ? 29.689 6.643 -29.923 1.00 54.53 89 ALA A C 1
ATOM 688 O O . ALA A 1 89 ? 28.991 7.240 -29.101 1.00 54.53 89 ALA A O 1
ATOM 689 N N . PRO A 1 90 ? 30.965 6.997 -30.152 1.00 53.06 90 PRO A N 1
ATOM 690 C CA . PRO A 1 90 ? 31.530 8.216 -29.594 1.00 53.06 90 PRO A CA 1
ATOM 691 C C . PRO A 1 90 ? 30.867 9.423 -30.267 1.00 53.06 90 PRO A C 1
ATOM 693 O O . PRO A 1 90 ? 30.799 9.491 -31.494 1.00 53.06 90 PRO A O 1
ATOM 696 N N . GLU A 1 91 ? 30.379 10.367 -29.462 1.00 53.72 91 GLU A N 1
ATOM 697 C CA . GLU A 1 91 ? 29.967 11.691 -29.928 1.00 53.72 91 GLU A CA 1
ATOM 698 C C . GLU A 1 91 ? 31.124 12.328 -30.707 1.00 53.72 91 GLU A C 1
ATOM 700 O O . GLU A 1 91 ? 32.170 12.670 -30.151 1.00 53.72 91 GLU A O 1
ATOM 705 N N . ALA A 1 92 ? 30.944 12.469 -32.019 1.00 54.97 92 ALA A N 1
ATOM 706 C CA . ALA A 1 92 ? 31.792 13.320 -32.829 1.00 54.97 92 ALA A CA 1
ATOM 707 C C . ALA A 1 92 ? 31.547 14.772 -32.396 1.00 54.97 92 ALA A C 1
ATOM 709 O O . ALA A 1 92 ? 30.451 15.304 -32.568 1.00 54.97 92 ALA A O 1
ATOM 710 N N . GLN A 1 93 ? 32.569 15.399 -31.815 1.00 49.12 93 GLN A N 1
ATOM 711 C CA . GLN A 1 93 ? 32.553 16.823 -31.490 1.00 49.12 93 GLN A CA 1
ATOM 712 C C . GLN A 1 93 ? 32.503 17.635 -32.798 1.00 49.12 93 GLN A C 1
ATOM 714 O O . GLN A 1 93 ? 33.316 17.373 -33.693 1.00 49.12 93 GLN A O 1
ATOM 719 N N . PRO A 1 94 ? 31.574 18.595 -32.950 1.00 62.22 94 PRO A N 1
ATOM 720 C CA . PRO A 1 94 ? 31.546 19.455 -34.125 1.00 62.22 94 PRO A CA 1
ATOM 721 C C . PRO A 1 94 ? 32.744 20.419 -34.104 1.00 62.22 94 PRO A C 1
ATOM 723 O O . PRO A 1 94 ? 33.092 20.961 -33.054 1.00 62.22 94 PRO A O 1
ATOM 726 N N . LYS A 1 95 ? 33.379 20.571 -35.272 1.00 56.34 95 LYS A N 1
ATOM 727 C CA . LYS A 1 95 ? 34.459 21.532 -35.548 1.00 56.34 95 LYS A CA 1
ATOM 728 C C . LYS A 1 95 ? 33.973 22.974 -35.514 1.00 56.34 95 LYS A C 1
ATOM 730 O O . LYS A 1 95 ? 32.818 23.201 -35.936 1.00 56.34 95 LYS A O 1
#

Mean predicted aligned error: 8.71 Å